Protein AF-A0A2R5EF07-F1 (afdb_monomer_lite)

Sequence (103 aa):
MLGYEASYWSALERSEKGPPKQDFINRLIRGLQLTEEEQATLAQALRLSRRHFSLPSRASEREYTLLHQLEPQLGHLSPLQIQLIELALHIPAGQDHHVQPSA

Structure (mmCIF, N/CA/C/O backbone):
data_AF-A0A2R5EF07-F1
#
_entry.id   AF-A0A2R5EF07-F1
#
loop_
_atom_site.group_PDB
_atom_site.id
_atom_site.type_symbol
_atom_site.label_atom_id
_atom_site.label_alt_id
_atom_site.label_comp_id
_atom_site.label_asym_id
_atom_site.label_entity_id
_atom_site.label_seq_id
_atom_site.pdbx_PDB_ins_code
_atom_site.Cartn_x
_atom_site.Cartn_y
_atom_site.Cartn_z
_atom_site.occupancy
_atom_site.B_iso_or_equiv
_atom_site.auth_seq_id
_atom_site.auth_comp_id
_atom_site.auth_asym_id
_atom_site.auth_atom_id
_atom_site.pdbx_PDB_model_num
ATOM 1 N N . MET A 1 1 ? -3.325 2.708 29.538 1.00 53.31 1 MET A N 1
ATOM 2 C CA . MET A 1 1 ? -2.464 2.994 28.367 1.00 53.31 1 MET A CA 1
ATOM 3 C C . MET A 1 1 ? -2.097 1.679 27.703 1.00 53.31 1 MET A C 1
ATOM 5 O O . MET A 1 1 ? -1.864 0.720 28.421 1.00 53.31 1 MET A O 1
ATOM 9 N N . LEU A 1 2 ? -2.077 1.617 26.370 1.00 62.19 2 LEU A N 1
ATOM 10 C CA . LEU A 1 2 ? -2.000 0.404 25.525 1.00 62.19 2 LEU A CA 1
ATOM 11 C C . LEU A 1 2 ? -0.767 -0.517 25.740 1.00 62.19 2 LEU A C 1
ATOM 13 O O . LEU A 1 2 ? -0.604 -1.506 25.026 1.00 62.19 2 LEU A O 1
ATOM 17 N N . GLY A 1 3 ? 0.076 -0.236 26.738 1.00 62.62 3 GLY A N 1
ATOM 18 C CA . GLY A 1 3 ? 1.234 -1.047 27.120 1.00 62.62 3 GLY A CA 1
ATOM 19 C C . GLY A 1 3 ? 2.434 -0.897 26.186 1.00 62.62 3 GLY A C 1
ATOM 20 O O . GLY A 1 3 ? 3.305 -1.760 26.194 1.00 62.62 3 GLY A O 1
ATOM 21 N N . TYR A 1 4 ? 2.464 0.163 25.374 1.00 68.19 4 TYR A N 1
ATOM 22 C CA . TYR A 1 4 ? 3.569 0.503 24.479 1.00 68.19 4 TYR A CA 1
ATOM 23 C C . TYR A 1 4 ? 4.085 1.904 24.793 1.00 68.19 4 TYR A C 1
ATOM 25 O O . TYR A 1 4 ? 3.292 2.815 25.037 1.00 68.19 4 TYR A O 1
ATOM 33 N N . GLU A 1 5 ? 5.406 2.056 24.745 1.00 74.75 5 GLU A N 1
ATOM 34 C CA . GLU A 1 5 ? 6.108 3.330 24.908 1.00 74.75 5 GLU A CA 1
ATOM 35 C C . GLU A 1 5 ? 5.679 4.356 23.850 1.00 74.75 5 GLU A C 1
ATOM 37 O O . GLU A 1 5 ? 5.412 4.004 22.698 1.00 74.75 5 GLU A O 1
ATOM 42 N N . ALA A 1 6 ? 5.684 5.644 24.205 1.00 72.00 6 ALA A N 1
ATOM 43 C CA . ALA A 1 6 ? 5.356 6.741 23.285 1.00 72.00 6 ALA A CA 1
ATOM 44 C C . ALA A 1 6 ? 6.252 6.756 22.026 1.00 72.00 6 ALA A C 1
ATOM 46 O O . ALA A 1 6 ? 5.813 7.113 20.934 1.00 72.00 6 ALA A O 1
ATOM 47 N N . SER A 1 7 ? 7.493 6.276 22.144 1.00 70.81 7 SER A N 1
ATOM 48 C CA . SER A 1 7 ? 8.421 6.111 21.019 1.00 70.81 7 SER A CA 1
ATOM 49 C C . SER A 1 7 ? 7.968 5.055 20.002 1.00 70.81 7 SER A C 1
ATOM 51 O O . SER A 1 7 ? 8.277 5.163 18.815 1.00 70.81 7 SER A O 1
ATOM 53 N N . TYR A 1 8 ? 7.216 4.035 20.430 1.00 69.12 8 TYR A N 1
ATOM 54 C CA . TYR A 1 8 ? 6.652 3.027 19.531 1.00 69.12 8 TYR A CA 1
ATOM 55 C C . TYR A 1 8 ? 5.517 3.610 18.685 1.00 69.12 8 TYR A C 1
ATOM 57 O O . TYR A 1 8 ? 5.455 3.337 17.488 1.00 69.12 8 TYR A O 1
ATOM 65 N N . TRP A 1 9 ? 4.682 4.458 19.290 1.00 67.56 9 TRP A N 1
ATOM 66 C CA . TRP A 1 9 ? 3.626 5.202 18.602 1.00 67.56 9 TRP A CA 1
ATOM 67 C C . TRP A 1 9 ? 4.189 6.171 17.574 1.00 67.56 9 TRP A C 1
ATOM 69 O O . TRP A 1 9 ? 3.833 6.085 16.404 1.00 67.56 9 TRP A O 1
ATOM 79 N N . SER A 1 10 ? 5.165 6.986 17.973 1.00 69.38 10 SER A N 1
ATOM 80 C CA . SER A 1 10 ? 5.841 7.906 17.055 1.00 69.38 10 SER A CA 1
ATOM 81 C C . SER A 1 10 ? 6.503 7.176 15.875 1.00 69.38 10 SER A C 1
ATOM 83 O O . SER A 1 10 ? 6.471 7.651 14.743 1.00 69.38 10 SER A O 1
ATOM 85 N N . ALA A 1 11 ? 7.069 5.984 16.093 1.00 69.62 11 ALA A N 1
ATOM 86 C CA . ALA A 1 11 ? 7.647 5.185 15.011 1.00 69.62 11 ALA A CA 1
ATOM 87 C C . ALA A 1 11 ? 6.591 4.580 14.062 1.00 69.62 11 ALA A C 1
ATOM 89 O O . ALA A 1 11 ? 6.881 4.372 12.881 1.00 69.62 11 ALA A O 1
ATOM 90 N N . LEU A 1 12 ? 5.384 4.284 14.557 1.00 69.06 12 LEU A N 1
ATOM 91 C CA . LEU A 1 12 ? 4.259 3.861 13.719 1.00 69.06 12 LEU A CA 1
ATOM 92 C C . LEU A 1 12 ? 3.707 5.031 12.901 1.00 69.06 12 LEU A C 1
ATOM 94 O O . LEU A 1 12 ? 3.533 4.886 11.695 1.00 69.06 12 LEU A O 1
ATOM 98 N N . GLU A 1 13 ? 3.506 6.190 13.528 1.00 68.00 13 GLU A N 1
ATOM 99 C CA . GLU A 1 13 ? 3.033 7.414 12.864 1.00 68.00 13 GLU A CA 1
ATOM 100 C C . GLU A 1 13 ? 3.980 7.857 11.747 1.00 68.00 13 GLU A C 1
ATOM 102 O O . GLU A 1 13 ? 3.547 8.212 10.654 1.00 68.00 13 GLU A O 1
ATOM 107 N N . ARG A 1 14 ? 5.292 7.760 11.987 1.00 67.81 14 ARG A N 1
ATOM 108 C CA . ARG A 1 14 ? 6.322 8.104 10.997 1.00 67.81 14 ARG A CA 1
ATOM 109 C C . ARG A 1 14 ? 6.544 7.031 9.935 1.00 67.81 14 ARG A C 1
ATOM 111 O O . ARG A 1 14 ? 7.423 7.189 9.095 1.00 67.81 14 ARG A O 1
ATOM 118 N N . SER A 1 15 ? 5.786 5.931 9.959 1.00 62.06 15 SER A N 1
ATOM 119 C CA . SER A 1 15 ? 6.001 4.793 9.060 1.00 62.06 15 SER A CA 1
ATOM 120 C C . SER A 1 15 ? 7.456 4.291 9.089 1.00 62.06 15 SER A C 1
ATOM 122 O O . SER A 1 15 ? 7.986 3.789 8.100 1.00 62.06 15 SER A O 1
ATOM 124 N N . GLU A 1 16 ? 8.134 4.365 10.230 1.00 60.41 16 GLU A N 1
ATOM 125 C CA . GLU A 1 16 ? 9.510 3.868 10.361 1.00 60.41 16 GLU A CA 1
ATOM 126 C C . GLU A 1 16 ? 9.536 2.358 10.629 1.00 60.41 16 GLU A C 1
ATOM 128 O O . GLU A 1 16 ? 10.505 1.677 10.300 1.00 60.41 16 GLU A O 1
ATOM 133 N N . LYS A 1 17 ? 8.449 1.802 11.180 1.00 61.25 17 LYS A N 1
ATOM 134 C CA . LYS A 1 17 ? 8.295 0.363 11.434 1.00 61.25 17 LYS A CA 1
ATOM 135 C C . LYS A 1 17 ? 7.331 -0.270 10.433 1.00 61.25 17 LYS A C 1
ATOM 137 O O . LYS A 1 17 ? 6.375 0.364 9.994 1.00 61.25 17 LYS A O 1
ATOM 142 N N . GLY A 1 18 ? 7.608 -1.524 10.059 1.00 61.00 18 GLY A N 1
ATOM 143 C CA . GLY A 1 18 ? 6.708 -2.349 9.244 1.00 61.00 18 GLY A CA 1
ATOM 144 C C . GLY A 1 18 ? 5.318 -2.491 9.883 1.00 61.00 18 GLY A C 1
ATOM 145 O O . GLY A 1 18 ? 5.128 -2.041 11.016 1.00 61.00 18 GLY A O 1
ATOM 146 N N . PRO A 1 19 ? 4.345 -3.109 9.186 1.00 61.12 19 PRO A N 1
ATOM 147 C CA . PRO A 1 19 ? 2.979 -3.215 9.690 1.00 61.12 19 PRO A CA 1
ATOM 148 C C . PRO A 1 19 ? 2.982 -3.736 11.138 1.00 61.12 19 PRO A C 1
ATOM 150 O O . PRO A 1 19 ? 3.706 -4.695 11.439 1.00 61.12 19 PRO A O 1
ATOM 153 N N . PRO A 1 20 ? 2.246 -3.081 12.054 1.00 70.81 20 PRO A N 1
ATOM 154 C CA . PRO A 1 20 ? 2.245 -3.450 13.462 1.00 70.81 20 PRO A CA 1
ATOM 155 C C . PRO A 1 20 ? 1.857 -4.920 13.635 1.00 70.81 20 PRO A C 1
ATOM 157 O O . PRO A 1 20 ? 1.045 -5.464 12.886 1.00 70.81 20 PRO A O 1
ATOM 160 N N . LYS A 1 21 ? 2.436 -5.573 14.648 1.00 76.56 21 LYS A N 1
ATOM 161 C CA . LYS A 1 21 ? 2.108 -6.969 14.967 1.00 76.56 21 LYS A CA 1
ATOM 162 C C . LYS A 1 21 ? 0.613 -7.098 15.270 1.00 76.56 21 LYS A C 1
ATOM 164 O O . LYS A 1 21 ? 0.019 -6.198 15.860 1.00 76.56 21 LYS A O 1
ATOM 169 N N . GLN A 1 22 ? 0.027 -8.244 14.942 1.00 77.88 22 GLN A N 1
ATOM 170 C CA . GLN A 1 22 ? -1.404 -8.490 15.135 1.00 77.88 22 GLN A CA 1
ATOM 171 C C . GLN A 1 22 ? -1.852 -8.297 16.595 1.00 77.88 22 GLN A C 1
ATOM 173 O O . GLN A 1 22 ? -2.925 -7.757 16.845 1.00 77.88 22 GLN A O 1
ATOM 178 N N . ASP A 1 23 ? -0.988 -8.608 17.564 1.00 79.69 23 ASP A N 1
ATOM 179 C CA . ASP A 1 23 ? -1.245 -8.345 18.986 1.00 79.69 23 ASP A CA 1
ATOM 180 C C . ASP A 1 23 ? -1.409 -6.857 19.318 1.00 79.69 23 ASP A C 1
ATOM 182 O O . ASP A 1 23 ? -2.229 -6.499 20.165 1.00 79.69 23 ASP A O 1
ATOM 186 N N . PHE A 1 24 ? -0.654 -5.979 18.650 1.00 81.38 24 PHE A N 1
ATOM 187 C CA . PHE A 1 24 ? -0.797 -4.532 18.808 1.00 81.38 24 PHE A CA 1
ATOM 188 C C . PHE A 1 24 ? -2.149 -4.069 18.263 1.00 81.38 24 PHE A C 1
ATOM 190 O O . PHE A 1 24 ? -2.857 -3.328 18.937 1.00 81.38 24 PHE A O 1
ATOM 197 N N . ILE A 1 25 ? -2.542 -4.565 17.088 1.00 84.00 25 ILE A N 1
ATOM 198 C CA . ILE A 1 25 ? -3.837 -4.253 16.472 1.00 84.00 25 ILE A CA 1
ATOM 199 C C . ILE A 1 25 ? -4.999 -4.725 17.346 1.00 84.00 25 ILE A C 1
ATOM 201 O O . ILE A 1 25 ? -5.910 -3.952 17.623 1.00 84.00 25 ILE A O 1
ATOM 205 N N . ASN A 1 26 ? -4.926 -5.941 17.886 1.00 85.44 26 ASN A N 1
ATOM 206 C CA . ASN A 1 26 ? -5.938 -6.460 18.807 1.00 85.44 26 ASN A CA 1
ATOM 207 C C . ASN A 1 26 ? -6.062 -5.602 20.075 1.00 85.44 26 ASN A C 1
ATOM 209 O O . ASN A 1 26 ? -7.162 -5.397 20.590 1.00 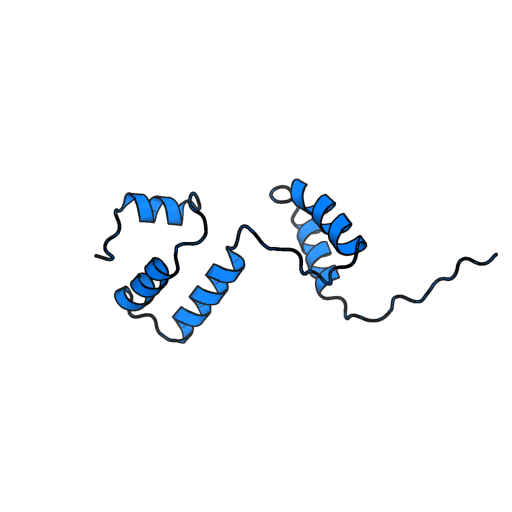85.44 26 ASN A O 1
ATOM 213 N N . ARG A 1 27 ? -4.943 -5.080 20.589 1.00 84.81 27 ARG A N 1
ATOM 214 C CA . ARG A 1 27 ? -4.948 -4.148 21.725 1.00 84.81 27 ARG A CA 1
ATOM 215 C C . ARG A 1 27 ? -5.523 -2.790 21.346 1.00 84.81 27 ARG A C 1
ATOM 217 O O . ARG A 1 27 ? -6.262 -2.235 22.150 1.00 84.81 27 ARG A O 1
ATOM 224 N N . LEU A 1 28 ? -5.220 -2.287 20.152 1.00 85.56 28 LEU A N 1
ATOM 225 C CA . LEU A 1 28 ? -5.750 -1.032 19.624 1.00 85.56 28 LEU A CA 1
ATOM 226 C C . LEU A 1 28 ? -7.278 -1.086 19.520 1.00 85.56 28 LEU A C 1
ATOM 228 O O . LEU A 1 28 ? -7.955 -0.229 20.076 1.00 85.56 28 LEU A O 1
ATOM 232 N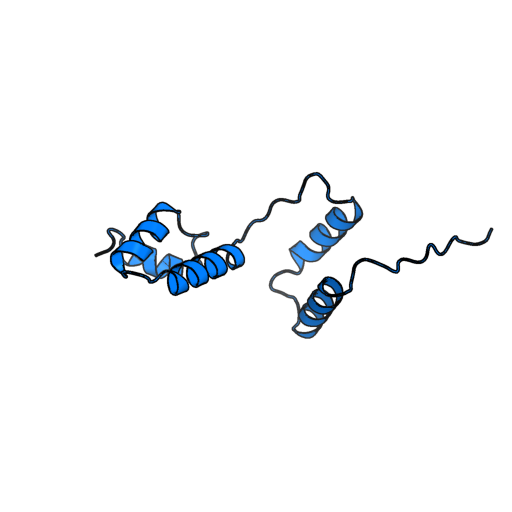 N . ILE A 1 29 ? -7.804 -2.157 18.918 1.00 88.62 29 ILE A N 1
ATOM 233 C CA . ILE A 1 29 ? -9.244 -2.417 18.796 1.00 88.62 29 ILE A CA 1
ATOM 234 C C . ILE A 1 29 ? -9.912 -2.423 20.174 1.00 88.62 29 ILE A C 1
ATOM 236 O O . ILE A 1 29 ? -10.898 -1.725 20.388 1.00 88.62 29 ILE A O 1
ATOM 240 N N . ARG A 1 30 ? -9.351 -3.169 21.136 1.00 88.19 30 ARG A N 1
ATOM 241 C CA . ARG A 1 30 ? -9.906 -3.263 22.498 1.00 88.19 30 ARG A CA 1
ATOM 242 C C . ARG A 1 30 ? -9.805 -1.952 23.275 1.00 88.19 30 ARG A C 1
ATOM 244 O O . ARG A 1 30 ? -10.733 -1.602 23.992 1.00 88.19 30 ARG A O 1
ATOM 251 N N . GLY A 1 31 ? -8.673 -1.259 23.173 1.00 87.19 31 GLY A N 1
ATOM 252 C CA . GLY A 1 31 ? -8.400 -0.042 23.934 1.00 87.19 31 GLY A CA 1
ATOM 253 C C . GLY A 1 31 ? -9.171 1.174 23.432 1.00 87.19 31 GLY A C 1
ATOM 254 O O . GLY A 1 31 ? -9.503 2.035 24.239 1.00 87.19 31 GLY A O 1
ATOM 255 N N . LEU A 1 32 ? -9.467 1.223 22.132 1.00 88.12 32 LEU A N 1
ATOM 256 C CA . LEU A 1 32 ? -10.292 2.264 21.514 1.00 88.12 32 LEU A CA 1
ATOM 257 C C . LEU A 1 32 ? -11.765 1.856 21.375 1.00 88.12 32 LEU A C 1
ATOM 259 O O . LEU A 1 32 ? -12.564 2.671 20.937 1.00 88.12 32 LEU A O 1
ATOM 263 N N . GLN A 1 33 ? -12.118 0.621 21.754 1.00 91.12 33 GLN A N 1
ATOM 264 C CA . GLN A 1 33 ? -13.471 0.064 21.644 1.00 91.12 33 GLN A CA 1
ATOM 265 C C . GLN A 1 33 ? -14.060 0.211 20.232 1.00 91.12 33 GLN A C 1
ATOM 267 O O . GLN A 1 33 ? -15.216 0.592 20.072 1.00 91.12 33 GLN A O 1
ATOM 272 N N . LEU A 1 34 ? -13.248 -0.097 19.214 1.00 92.81 34 LEU A N 1
ATOM 273 C CA . LEU A 1 34 ? -13.635 0.091 17.816 1.00 92.81 34 LEU A CA 1
ATOM 274 C C . LEU A 1 34 ? -14.862 -0.753 17.461 1.00 92.81 34 LEU A C 1
ATOM 276 O O . LEU A 1 34 ? -14.909 -1.957 17.738 1.00 92.81 34 LEU A O 1
ATOM 280 N N . THR A 1 35 ? -15.814 -0.123 16.786 1.00 93.94 35 THR A N 1
ATOM 281 C CA . THR A 1 35 ? -16.977 -0.771 16.177 1.00 93.94 35 THR A CA 1
ATOM 282 C C . THR A 1 35 ? -16.559 -1.740 15.067 1.00 93.94 35 THR A C 1
ATOM 284 O O . THR A 1 35 ? -15.421 -1.728 14.594 1.00 93.94 35 THR A O 1
ATOM 287 N N . GLU A 1 36 ? -17.478 -2.596 14.621 1.00 91.31 36 GLU A N 1
ATOM 288 C CA . GLU A 1 36 ? -17.211 -3.533 13.520 1.00 91.31 36 GLU A CA 1
ATOM 289 C C . GLU A 1 36 ? -16.822 -2.810 12.218 1.00 91.31 36 GLU A C 1
ATOM 291 O O . GLU A 1 36 ? -15.916 -3.250 11.509 1.00 91.31 36 GLU A O 1
ATOM 296 N N . GLU A 1 37 ? -17.442 -1.661 11.936 1.00 93.56 37 GLU A N 1
ATOM 297 C CA . GLU A 1 37 ? -17.136 -0.833 10.764 1.00 93.56 37 GLU A CA 1
ATOM 298 C C . GLU A 1 37 ? -15.721 -0.233 10.835 1.00 93.56 37 GLU A C 1
ATOM 300 O O . GLU A 1 37 ? -14.949 -0.286 9.870 1.00 93.56 37 GLU A O 1
ATOM 305 N N . GLU A 1 38 ? -15.330 0.279 12.002 1.00 92.38 38 GLU A N 1
ATOM 306 C CA . GLU A 1 38 ? -13.984 0.813 12.228 1.00 92.38 38 GLU A CA 1
ATOM 307 C C . GLU A 1 38 ? -12.923 -0.289 12.169 1.00 92.38 38 GLU A C 1
ATOM 309 O O . GLU A 1 38 ? -11.834 -0.079 11.631 1.00 92.38 38 GLU A O 1
ATOM 314 N N . GLN A 1 39 ? -13.238 -1.488 12.663 1.00 92.00 39 GLN A N 1
ATOM 315 C CA . GLN A 1 39 ? -12.363 -2.652 12.538 1.00 92.00 39 GLN A CA 1
ATOM 316 C C . GLN A 1 39 ? -12.178 -3.068 11.074 1.00 92.00 39 GLN A C 1
ATOM 318 O O . GLN A 1 39 ? -11.051 -3.363 10.669 1.00 92.00 39 GLN A O 1
ATOM 323 N N . ALA A 1 40 ? -13.241 -3.053 10.264 1.00 89.94 40 ALA A N 1
ATOM 324 C CA . ALA A 1 40 ? -13.154 -3.341 8.833 1.00 89.94 40 ALA A CA 1
ATOM 325 C C . ALA A 1 40 ? -12.297 -2.297 8.098 1.00 89.94 40 ALA A C 1
ATOM 327 O O . ALA A 1 40 ? -11.421 -2.648 7.303 1.00 89.94 40 ALA A O 1
ATOM 328 N N . THR A 1 41 ? -12.487 -1.019 8.429 1.00 91.81 41 THR A N 1
ATOM 329 C CA . THR A 1 41 ? -11.689 0.090 7.890 1.00 91.81 41 THR A CA 1
ATOM 330 C C . THR A 1 41 ? -10.215 -0.046 8.274 1.00 91.81 41 THR A C 1
ATOM 332 O O . THR A 1 41 ? -9.332 0.068 7.421 1.00 91.81 41 THR A O 1
ATOM 335 N N . LEU A 1 42 ? -9.931 -0.378 9.537 1.00 89.12 42 LEU A N 1
ATOM 336 C CA . LEU A 1 42 ? -8.577 -0.635 10.024 1.00 89.12 42 LEU A CA 1
ATOM 337 C C . LEU A 1 42 ? -7.936 -1.831 9.311 1.00 89.12 42 LEU A C 1
ATOM 339 O O . LEU A 1 42 ? -6.787 -1.746 8.879 1.00 89.12 42 LEU A O 1
ATOM 343 N N . ALA A 1 43 ? -8.665 -2.936 9.148 1.00 87.69 43 ALA A N 1
ATOM 344 C CA . ALA A 1 43 ? -8.174 -4.115 8.440 1.00 87.69 43 ALA A CA 1
ATOM 345 C C . ALA A 1 43 ? -7.828 -3.794 6.977 1.00 87.69 43 ALA A C 1
ATOM 347 O O . ALA A 1 43 ? -6.786 -4.221 6.470 1.00 87.69 43 ALA A O 1
ATOM 348 N N . GLN A 1 44 ? -8.663 -2.994 6.313 1.00 88.25 44 GLN A N 1
ATOM 349 C CA . GLN A 1 44 ? -8.420 -2.539 4.951 1.00 88.25 44 GLN A CA 1
ATOM 350 C C . GLN A 1 44 ? -7.187 -1.629 4.865 1.00 88.25 44 GLN A C 1
ATOM 352 O O . GLN A 1 44 ? -6.329 -1.851 4.008 1.00 88.25 44 GLN A O 1
ATOM 357 N N . ALA A 1 45 ? -7.050 -0.660 5.772 1.00 87.06 45 ALA A N 1
ATOM 358 C CA . ALA A 1 45 ? -5.877 0.208 5.838 1.00 87.06 45 ALA A CA 1
ATOM 359 C C . ALA A 1 45 ? -4.591 -0.605 6.058 1.00 87.06 45 ALA A C 1
ATOM 361 O O . ALA A 1 45 ? -3.632 -0.458 5.304 1.00 87.06 45 ALA A O 1
ATOM 362 N N . LEU A 1 46 ? -4.596 -1.551 7.005 1.00 85.69 46 LEU A N 1
ATOM 363 C CA . LEU A 1 46 ? -3.456 -2.439 7.264 1.00 85.69 46 LEU A CA 1
ATOM 364 C C . LEU A 1 46 ? -3.065 -3.268 6.041 1.00 85.69 46 LEU A C 1
ATOM 366 O O . LEU A 1 46 ? -1.875 -3.458 5.781 1.00 85.69 46 LEU A O 1
ATOM 370 N N . ARG A 1 47 ? -4.051 -3.756 5.280 1.00 84.44 47 ARG A N 1
ATOM 371 C CA . ARG A 1 47 ? -3.813 -4.498 4.038 1.00 84.44 47 ARG A CA 1
ATOM 372 C C . ARG A 1 47 ? -3.116 -3.630 2.991 1.00 84.44 47 ARG A C 1
ATOM 374 O O . ARG A 1 47 ? -2.187 -4.116 2.350 1.00 84.44 47 ARG A O 1
ATOM 381 N N . LEU A 1 48 ? -3.544 -2.377 2.837 1.00 85.31 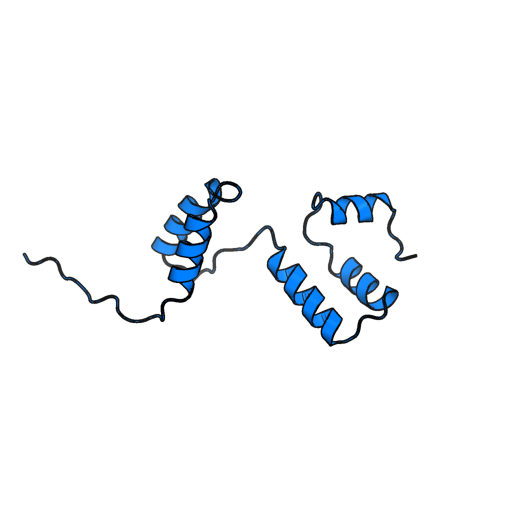48 LEU A N 1
ATOM 382 C CA . LEU A 1 48 ? -2.953 -1.420 1.895 1.00 85.31 48 LEU A CA 1
ATOM 383 C C . LEU A 1 48 ? -1.567 -0.929 2.339 1.00 85.31 48 LEU A C 1
ATOM 385 O O . LEU A 1 48 ? -0.723 -0.652 1.498 1.00 85.31 48 LEU A O 1
ATOM 389 N N . SER A 1 49 ? -1.290 -0.881 3.644 1.00 82.06 49 SER A N 1
ATOM 390 C CA . SER A 1 49 ? 0.011 -0.459 4.188 1.00 82.06 49 SER A CA 1
ATOM 391 C C . SER A 1 49 ? 1.110 -1.536 4.138 1.00 82.06 49 SER A C 1
ATOM 393 O O . SER A 1 49 ? 2.210 -1.327 4.662 1.00 82.06 49 SER A O 1
ATOM 395 N N . ARG A 1 50 ? 0.852 -2.713 3.550 1.00 78.69 50 ARG A N 1
ATOM 396 C CA . ARG A 1 50 ? 1.859 -3.781 3.438 1.00 78.69 50 ARG A CA 1
ATOM 397 C C . ARG A 1 50 ? 2.987 -3.352 2.499 1.00 78.69 50 ARG A C 1
ATOM 399 O O . ARG A 1 50 ? 2.764 -3.108 1.324 1.00 78.69 50 ARG A O 1
ATOM 406 N N . ARG A 1 51 ? 4.223 -3.358 3.007 1.00 77.94 51 ARG A N 1
ATOM 407 C CA . ARG A 1 51 ? 5.440 -3.041 2.226 1.00 77.94 51 ARG A CA 1
ATOM 408 C C . ARG A 1 51 ? 6.009 -4.215 1.443 1.00 77.94 51 ARG A C 1
ATOM 410 O O . ARG A 1 51 ? 6.909 -4.035 0.639 1.00 77.94 51 ARG A O 1
ATOM 417 N N . HIS A 1 52 ? 5.532 -5.418 1.738 1.00 80.44 52 HIS A N 1
ATOM 418 C CA . HIS A 1 52 ? 5.996 -6.637 1.104 1.00 80.44 52 HIS A CA 1
ATOM 419 C C . HIS A 1 52 ? 4.794 -7.468 0.677 1.00 80.44 52 HIS A C 1
ATOM 421 O O . HIS A 1 52 ? 3.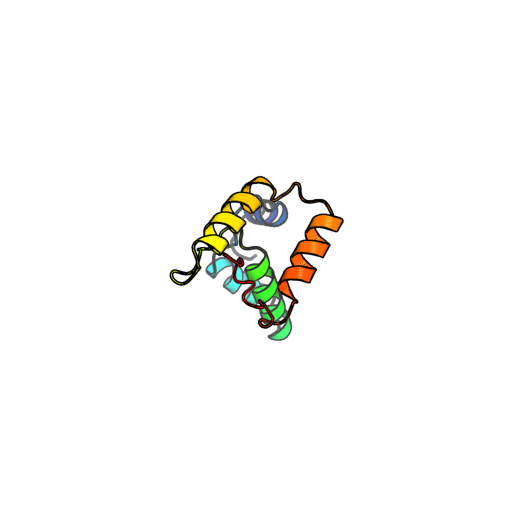876 -7.724 1.471 1.00 80.44 52 HIS A O 1
ATOM 427 N N . PHE A 1 53 ? 4.842 -7.931 -0.562 1.00 81.81 53 PHE A N 1
ATOM 428 C CA . PHE A 1 53 ? 3.927 -8.909 -1.117 1.00 81.81 53 PHE A CA 1
ATOM 429 C C . PHE A 1 53 ? 4.744 -10.024 -1.765 1.00 81.81 53 PHE A C 1
ATOM 431 O O . PHE A 1 53 ? 5.847 -9.805 -2.254 1.00 81.81 53 PHE A O 1
ATOM 438 N N . SER A 1 54 ? 4.206 -11.236 -1.720 1.00 84.38 54 SER A N 1
ATOM 439 C CA . SER A 1 54 ? 4.806 -12.384 -2.388 1.00 84.38 54 SER A CA 1
ATOM 440 C C . SER A 1 54 ? 4.097 -12.593 -3.713 1.00 84.38 54 SER A C 1
ATOM 442 O O . SER A 1 54 ? 2.867 -12.586 -3.762 1.00 84.38 54 SER A O 1
ATOM 444 N N . LEU A 1 55 ? 4.876 -12.802 -4.767 1.00 84.00 55 LEU A N 1
ATOM 445 C CA . LEU A 1 55 ? 4.353 -13.212 -6.061 1.00 84.00 55 LEU A CA 1
ATOM 446 C C . LEU A 1 55 ? 3.673 -14.586 -5.948 1.00 84.00 55 LEU A C 1
ATOM 448 O O . LEU A 1 55 ? 4.253 -15.495 -5.345 1.00 84.00 55 LEU A O 1
ATOM 452 N N . PRO A 1 56 ? 2.446 -14.758 -6.476 1.00 86.69 56 PRO A N 1
ATOM 453 C CA . PRO A 1 56 ? 1.779 -16.048 -6.445 1.00 86.69 56 PRO A CA 1
ATOM 454 C C . PRO A 1 56 ? 2.521 -17.044 -7.339 1.00 86.69 56 PRO A C 1
ATOM 456 O O . PRO A 1 56 ? 2.997 -16.698 -8.415 1.00 86.69 56 PRO A O 1
ATOM 459 N N . SER A 1 57 ? 2.542 -18.316 -6.941 1.00 83.75 57 SER A N 1
ATOM 460 C CA . SER A 1 57 ? 3.229 -19.388 -7.681 1.00 83.75 57 SER A CA 1
ATOM 461 C C . SER A 1 57 ? 2.674 -19.656 -9.084 1.00 83.75 57 SER A C 1
ATOM 463 O O . SER A 1 57 ? 3.281 -20.391 -9.854 1.00 83.75 57 SER A O 1
ATOM 465 N N . ARG A 1 58 ? 1.505 -19.093 -9.405 1.00 89.31 58 ARG A N 1
ATOM 466 C CA . ARG A 1 58 ? 0.838 -19.208 -10.707 1.00 89.31 58 ARG A CA 1
ATOM 467 C C . ARG A 1 58 ? 1.025 -17.978 -11.599 1.00 89.31 58 ARG A C 1
ATOM 469 O O . ARG A 1 58 ? 0.438 -17.955 -12.674 1.00 89.31 58 ARG A O 1
ATOM 476 N N . ALA A 1 59 ? 1.780 -16.969 -11.157 1.00 88.88 59 ALA A N 1
ATOM 477 C CA . ALA A 1 59 ? 2.089 -15.817 -11.997 1.00 88.88 59 ALA A CA 1
ATOM 478 C C . ALA A 1 59 ? 2.912 -16.258 -13.216 1.00 88.88 59 ALA A C 1
ATOM 480 O O . ALA A 1 59 ? 3.829 -17.075 -13.112 1.00 88.88 59 ALA A O 1
ATOM 481 N N . SER A 1 60 ? 2.568 -15.712 -14.374 1.00 91.44 60 SER A N 1
ATOM 482 C CA . SER A 1 60 ? 3.294 -15.899 -15.624 1.00 91.44 60 SER A CA 1
ATOM 483 C C . SER A 1 60 ? 4.656 -15.203 -15.588 1.00 91.44 60 SER A C 1
ATOM 485 O O . SER A 1 60 ? 4.852 -14.218 -14.877 1.00 91.44 60 SER A O 1
ATOM 487 N N . GLU A 1 61 ? 5.596 -15.653 -16.421 1.00 91.62 61 GLU A N 1
ATOM 488 C CA . GLU A 1 61 ? 6.907 -15.002 -16.576 1.00 91.62 61 GLU A CA 1
ATOM 489 C C . GLU A 1 61 ? 6.777 -13.499 -16.887 1.00 91.62 61 GLU A C 1
ATOM 491 O O . GLU A 1 61 ? 7.521 -12.682 -16.350 1.00 91.62 61 GLU A O 1
ATOM 496 N N . ARG A 1 62 ? 5.766 -13.115 -17.679 1.00 91.31 62 ARG A N 1
ATOM 497 C CA . ARG A 1 62 ? 5.500 -11.710 -18.026 1.00 91.31 62 ARG A CA 1
ATOM 498 C C . ARG A 1 62 ? 5.127 -10.873 -16.804 1.00 91.31 62 ARG A C 1
ATOM 500 O O . ARG A 1 62 ? 5.567 -9.731 -16.708 1.00 91.31 62 ARG A O 1
ATOM 507 N N . GLU A 1 63 ? 4.360 -11.428 -15.865 1.00 91.31 63 GLU A N 1
ATOM 508 C CA . GLU A 1 63 ? 4.041 -10.753 -14.600 1.00 91.31 63 GLU A CA 1
ATOM 509 C C . GLU A 1 63 ? 5.290 -10.582 -13.727 1.00 91.31 63 GLU A C 1
ATOM 511 O O . GLU A 1 63 ? 5.488 -9.512 -13.150 1.00 91.31 63 GLU A O 1
ATOM 516 N N . TYR A 1 64 ? 6.172 -11.588 -13.683 1.00 90.12 64 TYR A N 1
ATOM 517 C CA . TYR A 1 64 ? 7.462 -11.480 -12.992 1.00 90.12 64 TYR A CA 1
ATOM 518 C C . TYR A 1 64 ? 8.327 -10.360 -13.581 1.00 90.12 64 TYR A C 1
ATOM 520 O O . TYR A 1 64 ? 8.828 -9.515 -12.837 1.00 90.12 64 TYR A O 1
ATOM 528 N N . THR A 1 65 ? 8.482 -10.316 -14.909 1.00 92.25 65 THR A N 1
ATOM 529 C CA . THR A 1 65 ? 9.259 -9.266 -15.583 1.00 92.25 65 THR A CA 1
ATOM 530 C C . THR A 1 65 ? 8.662 -7.881 -15.345 1.00 92.25 65 THR A C 1
ATOM 532 O O . THR A 1 65 ? 9.400 -6.957 -15.003 1.00 92.25 65 THR A O 1
ATOM 535 N N . LEU A 1 66 ? 7.339 -7.736 -15.480 1.00 92.75 66 LEU A N 1
ATOM 536 C CA . LEU A 1 66 ? 6.638 -6.471 -15.253 1.00 92.75 66 LEU A CA 1
ATOM 537 C C . LEU A 1 66 ? 6.902 -5.934 -13.844 1.00 92.75 66 LEU A C 1
ATOM 539 O O . LEU A 1 66 ? 7.241 -4.765 -13.675 1.00 92.75 66 LEU A O 1
ATOM 543 N N . LEU A 1 67 ? 6.771 -6.785 -12.827 1.00 92.19 67 LEU A N 1
ATOM 544 C CA . LEU A 1 67 ? 6.953 -6.361 -11.442 1.00 92.19 67 LEU A CA 1
ATOM 545 C C . LEU A 1 67 ? 8.410 -6.034 -11.122 1.00 92.19 67 LEU A C 1
ATOM 547 O O . LEU A 1 67 ? 8.656 -5.062 -10.415 1.00 92.19 67 LEU A O 1
ATOM 551 N N . HIS A 1 68 ? 9.367 -6.763 -11.699 1.00 91.06 68 HIS A N 1
ATOM 552 C CA . HIS A 1 68 ? 10.786 -6.440 -11.553 1.00 91.06 68 HIS A CA 1
ATOM 553 C C . HIS A 1 68 ? 11.153 -5.088 -12.190 1.00 91.06 68 HIS A C 1
ATOM 555 O O . HIS A 1 68 ? 12.003 -4.367 -11.676 1.00 91.06 68 HIS A O 1
ATOM 561 N N . GLN A 1 69 ? 10.492 -4.710 -13.289 1.00 93.25 69 GLN A N 1
ATOM 562 C CA . GLN A 1 69 ? 10.652 -3.387 -13.905 1.00 93.25 69 GLN A CA 1
ATOM 563 C C . GLN A 1 69 ? 9.961 -2.277 -13.104 1.00 93.25 69 GLN A C 1
ATOM 565 O O . GLN A 1 69 ? 10.452 -1.147 -13.066 1.00 93.25 69 GLN A O 1
ATOM 570 N N . LEU A 1 70 ? 8.825 -2.586 -12.474 1.00 93.38 70 LEU A N 1
ATOM 571 C CA . LEU A 1 70 ? 8.049 -1.633 -11.686 1.00 93.38 70 LEU A CA 1
ATOM 572 C C . LEU A 1 70 ? 8.696 -1.332 -10.328 1.00 93.38 70 LEU A C 1
ATOM 574 O O . LEU A 1 70 ? 8.678 -0.183 -9.895 1.00 93.38 70 LEU A O 1
ATOM 578 N N . GLU A 1 71 ? 9.278 -2.338 -9.669 1.00 91.56 71 GLU A N 1
ATOM 579 C CA . GLU A 1 71 ? 9.888 -2.235 -8.337 1.00 91.56 71 GLU A CA 1
ATOM 580 C C . GLU A 1 71 ? 10.831 -1.024 -8.163 1.00 91.56 71 GLU A C 1
ATOM 582 O O . GLU A 1 71 ? 10.578 -0.224 -7.258 1.00 91.56 71 GLU A O 1
ATOM 587 N N . PRO A 1 72 ? 11.856 -0.795 -9.012 1.00 93.56 72 PRO A N 1
ATOM 588 C CA . PRO A 1 72 ? 12.758 0.350 -8.854 1.00 93.56 72 PRO A CA 1
ATOM 589 C C . PRO A 1 72 ? 12.084 1.712 -9.088 1.00 93.56 72 PRO A C 1
ATOM 591 O O . PRO A 1 72 ? 12.630 2.741 -8.693 1.00 93.56 72 PRO A O 1
ATOM 594 N N . GLN A 1 73 ? 10.908 1.741 -9.723 1.00 93.81 73 GLN A N 1
ATOM 595 C CA . GLN A 1 73 ? 10.161 2.973 -9.990 1.00 93.81 73 GLN A CA 1
ATOM 596 C C . GLN A 1 73 ? 9.262 3.380 -8.817 1.00 93.81 73 GLN A C 1
ATOM 598 O O . GLN A 1 73 ? 8.807 4.525 -8.756 1.00 93.81 73 GLN A O 1
ATOM 603 N N . LEU A 1 74 ? 8.990 2.472 -7.873 1.00 90.75 74 LEU A N 1
ATOM 604 C CA . LEU A 1 74 ? 8.154 2.770 -6.712 1.00 90.75 74 LEU A CA 1
ATOM 605 C C . LEU A 1 74 ? 8.755 3.932 -5.903 1.00 90.75 74 LEU A C 1
ATOM 607 O O . LEU A 1 74 ? 9.958 3.995 -5.658 1.00 90.75 74 LEU A O 1
ATOM 611 N N . GLY A 1 75 ? 7.904 4.887 -5.523 1.00 89.94 75 GLY A N 1
ATOM 612 C CA . GLY A 1 75 ? 8.316 6.150 -4.893 1.00 89.94 75 GLY A CA 1
ATOM 613 C C . GLY A 1 75 ? 8.699 7.269 -5.871 1.00 89.94 75 GLY A C 1
ATOM 614 O O . GLY A 1 75 ? 8.789 8.417 -5.450 1.00 89.94 75 GLY A O 1
ATOM 615 N N . HIS A 1 76 ? 8.853 6.964 -7.164 1.00 95.25 76 HIS A N 1
ATOM 616 C CA . HIS A 1 76 ? 9.249 7.928 -8.201 1.00 95.25 76 HIS A CA 1
ATOM 617 C C . HIS A 1 76 ? 8.228 8.057 -9.342 1.00 95.25 76 HIS A C 1
ATOM 619 O O . HIS A 1 76 ? 8.411 8.871 -10.247 1.00 95.25 76 HIS A O 1
ATOM 625 N N . LEU A 1 77 ? 7.146 7.272 -9.312 1.00 95.31 77 LEU A N 1
ATOM 626 C CA . LEU A 1 77 ? 6.079 7.333 -10.308 1.00 95.31 77 LEU A CA 1
ATOM 627 C C . LEU A 1 77 ? 5.383 8.701 -10.287 1.00 95.31 77 LEU A C 1
ATOM 629 O O . LEU A 1 77 ? 4.950 9.187 -9.242 1.00 95.31 77 LEU A O 1
ATOM 633 N N . SER A 1 78 ? 5.223 9.296 -11.465 1.00 96.88 78 SER A N 1
ATOM 634 C CA . SER A 1 78 ? 4.405 10.494 -11.649 1.00 96.88 78 SER A CA 1
ATOM 635 C C . SER A 1 78 ? 2.907 10.180 -11.508 1.00 96.88 78 SER A C 1
ATOM 637 O O . SER A 1 78 ? 2.488 9.051 -11.786 1.00 96.88 78 SER A O 1
ATOM 639 N N . PRO A 1 79 ? 2.065 11.178 -11.173 1.00 96.75 79 PRO A N 1
ATOM 640 C CA . PRO A 1 79 ? 0.615 10.988 -11.088 1.00 96.75 79 PRO A CA 1
ATOM 641 C C . PRO A 1 79 ? -0.005 10.388 -12.360 1.00 96.75 79 PRO A C 1
ATOM 643 O O . PRO A 1 79 ? -0.874 9.525 -12.276 1.00 96.75 79 PRO A O 1
ATOM 646 N N . LEU A 1 80 ? 0.487 10.786 -13.540 1.00 96.81 80 LEU A N 1
ATOM 647 C CA . LEU A 1 80 ? 0.022 10.246 -14.819 1.00 96.81 80 LEU A CA 1
ATOM 648 C C . LEU A 1 80 ? 0.372 8.759 -14.982 1.00 96.81 80 LEU A C 1
ATOM 650 O O . LEU A 1 80 ? -0.460 7.981 -15.436 1.00 96.81 80 LEU A O 1
ATOM 654 N N . GLN A 1 81 ? 1.586 8.347 -14.604 1.00 95.88 81 GLN A N 1
ATOM 655 C CA . GLN A 1 81 ? 1.982 6.935 -14.663 1.00 95.88 81 GLN A CA 1
ATOM 656 C C . GLN A 1 81 ? 1.123 6.07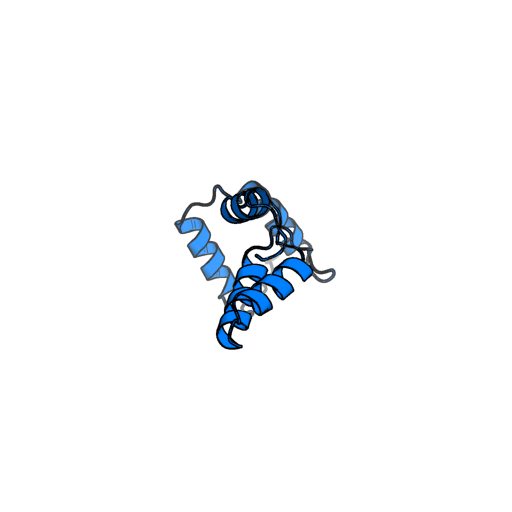7 -13.732 1.00 95.88 81 GLN A C 1
ATOM 658 O O . GLN A 1 81 ? 0.691 5.002 -14.139 1.00 95.88 81 GLN A O 1
ATOM 663 N N . ILE A 1 82 ? 0.837 6.566 -12.520 1.00 96.31 82 ILE A N 1
ATOM 664 C CA . ILE A 1 82 ? -0.055 5.884 -11.573 1.00 96.31 82 ILE A CA 1
ATOM 665 C C . ILE A 1 82 ? -1.438 5.694 -12.203 1.00 96.31 82 ILE A C 1
ATOM 667 O O . ILE A 1 82 ? -1.917 4.566 -12.274 1.00 96.31 82 ILE A O 1
ATOM 671 N N . GLN A 1 83 ? -2.026 6.760 -12.752 1.00 96.19 83 GLN A N 1
ATOM 672 C CA . GLN A 1 83 ? -3.344 6.702 -13.387 1.00 96.19 83 GLN A CA 1
ATOM 673 C C . GLN A 1 83 ? -3.394 5.704 -14.557 1.00 96.19 83 GLN A C 1
ATOM 675 O O . GLN A 1 83 ? -4.382 4.991 -14.722 1.00 96.19 83 GLN A O 1
ATOM 680 N N . LEU A 1 84 ? -2.340 5.629 -15.375 1.00 95.88 84 LEU A N 1
ATOM 681 C CA . LEU A 1 84 ? -2.269 4.678 -16.489 1.00 95.88 84 LEU A CA 1
ATOM 682 C C . LEU A 1 84 ? -2.162 3.225 -16.010 1.00 95.88 84 LEU A C 1
ATOM 684 O O . LEU A 1 84 ? -2.805 2.348 -16.586 1.00 95.88 84 LEU A O 1
ATOM 688 N N . ILE A 1 85 ? -1.383 2.967 -14.956 1.00 94.62 85 ILE A N 1
ATOM 689 C CA . ILE A 1 85 ? -1.288 1.638 -14.338 1.00 94.62 85 ILE A CA 1
ATOM 690 C C . ILE A 1 85 ? -2.646 1.241 -13.751 1.00 94.62 85 ILE A C 1
ATOM 692 O O . ILE A 1 85 ? -3.126 0.140 -14.008 1.00 94.62 85 ILE A O 1
ATOM 696 N N . GLU A 1 86 ? -3.300 2.143 -13.017 1.00 94.25 86 GLU A N 1
ATOM 697 C CA . GLU A 1 86 ? -4.642 1.915 -12.477 1.00 94.25 86 GLU A CA 1
ATOM 698 C C . GLU A 1 86 ? -5.652 1.629 -13.588 1.00 94.25 86 GLU A C 1
ATOM 700 O O . GLU A 1 86 ? -6.419 0.675 -13.474 1.00 94.25 86 GLU A O 1
ATOM 705 N N . LEU A 1 87 ? -5.626 2.391 -14.685 1.00 95.00 87 LEU A N 1
ATOM 706 C CA . LEU A 1 87 ? -6.492 2.150 -15.836 1.00 95.00 87 LEU A CA 1
ATOM 707 C C . LEU A 1 87 ? -6.273 0.748 -16.410 1.00 95.00 87 LEU A C 1
ATOM 709 O O . LEU A 1 87 ? -7.246 0.029 -16.620 1.00 95.00 87 LEU A O 1
ATOM 713 N N . ALA A 1 88 ? -5.014 0.344 -16.612 1.00 92.75 88 ALA A N 1
ATOM 714 C CA . ALA A 1 88 ? -4.673 -0.979 -17.128 1.00 92.75 88 ALA A CA 1
ATOM 715 C C . ALA A 1 88 ? -5.214 -2.111 -16.238 1.00 92.75 88 ALA A C 1
ATOM 717 O O . ALA A 1 88 ? -5.714 -3.107 -16.754 1.00 92.75 88 ALA A O 1
ATOM 718 N N . LEU A 1 89 ? -5.184 -1.938 -14.912 1.00 91.00 89 LEU A N 1
ATOM 719 C CA . LEU A 1 89 ? -5.705 -2.917 -13.949 1.00 91.00 89 LEU A CA 1
ATOM 720 C C . LEU A 1 89 ? -7.239 -3.045 -13.963 1.00 91.00 89 LEU A C 1
ATOM 722 O O . LEU A 1 89 ? -7.761 -4.056 -13.497 1.00 91.00 89 LEU A O 1
ATOM 726 N N . HIS A 1 90 ? -7.961 -2.051 -14.488 1.00 91.88 90 HIS A N 1
ATOM 727 C CA . HIS A 1 90 ? -9.424 -2.078 -14.616 1.00 91.88 90 HIS A CA 1
ATOM 728 C C . HIS A 1 90 ? -9.910 -2.575 -15.985 1.00 91.88 90 HIS A C 1
ATOM 730 O O . HIS A 1 90 ? -11.120 -2.715 -16.182 1.00 91.88 90 HIS A O 1
ATOM 736 N N . ILE A 1 91 ? -9.007 -2.848 -16.934 1.00 91.25 91 ILE A N 1
ATOM 737 C CA . ILE A 1 91 ? -9.382 -3.412 -18.234 1.00 91.25 91 ILE A CA 1
ATOM 738 C C . ILE A 1 91 ? -9.902 -4.845 -18.007 1.00 91.25 91 ILE A C 1
ATOM 740 O O . ILE A 1 91 ? -9.181 -5.669 -17.439 1.00 91.25 91 ILE A O 1
ATOM 744 N N . PRO A 1 92 ? -11.137 -5.179 -18.431 1.00 83.62 92 PRO A N 1
ATOM 745 C CA . PRO A 1 92 ? -11.675 -6.527 -18.284 1.00 83.62 92 PRO A CA 1
ATOM 746 C C . PRO A 1 92 ? -10.787 -7.558 -18.988 1.00 83.62 92 PRO A C 1
ATOM 748 O O . PRO A 1 92 ? -10.359 -7.343 -20.121 1.00 83.62 92 PRO A O 1
ATOM 751 N N . ALA A 1 93 ? -10.543 -8.697 -18.336 1.00 67.69 93 ALA A N 1
ATOM 752 C CA . ALA A 1 93 ? -9.780 -9.791 -18.925 1.00 67.69 93 ALA A CA 1
ATOM 753 C C . ALA A 1 93 ? -10.541 -10.381 -20.124 1.00 67.69 93 ALA A C 1
ATOM 755 O O . ALA A 1 93 ? -11.443 -11.204 -19.973 1.00 67.69 93 ALA A O 1
ATOM 756 N N . GLY A 1 94 ? -10.173 -9.929 -21.319 1.00 63.50 94 GLY A N 1
ATOM 757 C CA . GLY A 1 94 ? -10.678 -10.446 -22.578 1.00 63.50 94 GLY A CA 1
ATOM 758 C C . GLY A 1 94 ? -10.665 -9.379 -23.655 1.00 63.50 94 GLY A C 1
ATOM 759 O O . GLY A 1 94 ? -11.639 -8.648 -23.745 1.00 63.50 94 GLY A O 1
ATOM 760 N N . GLN A 1 95 ? -9.572 -9.312 -24.429 1.00 50.03 95 GLN A N 1
ATOM 761 C CA . GLN A 1 95 ? -9.493 -9.207 -25.902 1.00 50.03 95 GLN A CA 1
ATOM 762 C C . GLN A 1 95 ? -8.012 -9.157 -26.349 1.00 50.03 95 GLN A C 1
ATOM 764 O O . GLN A 1 95 ? -7.623 -8.285 -27.119 1.00 50.03 95 GLN A O 1
ATOM 769 N N . ASP A 1 96 ? -7.166 -10.097 -25.913 1.00 55.00 96 ASP A N 1
ATOM 770 C CA . ASP A 1 96 ? -5.892 -10.314 -26.612 1.00 55.00 96 ASP A CA 1
ATOM 771 C C . ASP A 1 96 ? -6.190 -11.156 -27.857 1.00 55.00 96 ASP A C 1
ATOM 773 O O . ASP A 1 96 ? -6.146 -12.388 -27.843 1.00 55.00 96 ASP A O 1
ATOM 777 N N . HIS A 1 97 ? -6.592 -10.483 -28.940 1.00 50.94 97 HIS A N 1
ATOM 778 C CA . HIS A 1 97 ? -6.645 -11.099 -30.260 1.00 50.94 97 HIS A CA 1
ATOM 779 C C . HIS A 1 97 ? -5.235 -11.596 -30.584 1.00 50.94 97 HIS A C 1
ATOM 781 O O . HIS A 1 97 ? -4.282 -10.819 -30.638 1.00 50.94 97 HIS A O 1
ATOM 787 N N . HIS A 1 98 ? -5.114 -12.905 -30.781 1.00 44.81 98 HIS A N 1
ATOM 788 C CA . HIS A 1 98 ? -3.916 -13.571 -31.264 1.00 44.81 98 HIS A CA 1
ATOM 789 C C . HIS A 1 98 ? -3.552 -12.972 -32.636 1.00 44.81 98 HIS A C 1
ATOM 791 O O . HIS A 1 98 ? -4.018 -13.440 -33.672 1.00 44.81 98 HIS A O 1
ATOM 797 N N . VAL A 1 99 ? -2.743 -11.912 -32.672 1.00 48.84 99 VAL A N 1
ATOM 798 C CA . VAL A 1 99 ? -2.108 -11.472 -33.915 1.00 48.84 99 VAL A CA 1
ATOM 799 C C . VAL A 1 99 ? -0.990 -12.473 -34.182 1.00 48.84 99 VAL A C 1
ATOM 801 O O . VAL A 1 99 ? 0.120 -12.356 -33.667 1.00 48.84 99 VAL A O 1
ATOM 804 N N . GLN A 1 100 ? -1.325 -13.531 -34.920 1.00 43.28 100 GLN A N 1
ATOM 805 C CA . GLN A 1 100 ? -0.334 -14.399 -35.545 1.00 43.28 100 GLN A CA 1
ATOM 806 C C . GLN A 1 100 ? 0.493 -13.553 -36.525 1.00 43.28 100 GLN A C 1
ATOM 808 O O . GLN A 1 100 ? -0.097 -12.851 -37.349 1.00 43.28 100 GLN A O 1
ATOM 813 N N . PRO A 1 101 ? 1.835 -13.586 -36.461 1.00 52.53 101 PRO A N 1
ATOM 814 C CA . PRO A 1 101 ? 2.648 -12.981 -37.501 1.00 52.53 101 PRO A CA 1
ATOM 815 C C . PRO A 1 101 ? 2.484 -13.816 -38.775 1.00 52.53 101 PRO A C 1
ATOM 817 O O . PRO A 1 101 ? 2.740 -15.021 -38.770 1.00 52.53 101 PRO A O 1
ATOM 820 N N . SER A 1 102 ? 2.010 -13.182 -39.847 1.00 53.75 102 SER A N 1
ATOM 821 C CA . SER A 1 102 ? 1.990 -13.777 -41.182 1.00 53.75 102 SER A CA 1
ATOM 822 C C . SER A 1 102 ? 3.414 -14.136 -41.607 1.00 53.75 102 SER A C 1
ATOM 824 O O . SER A 1 102 ? 4.327 -13.322 -41.452 1.00 53.75 102 SER A O 1
ATOM 826 N N . ALA A 1 103 ? 3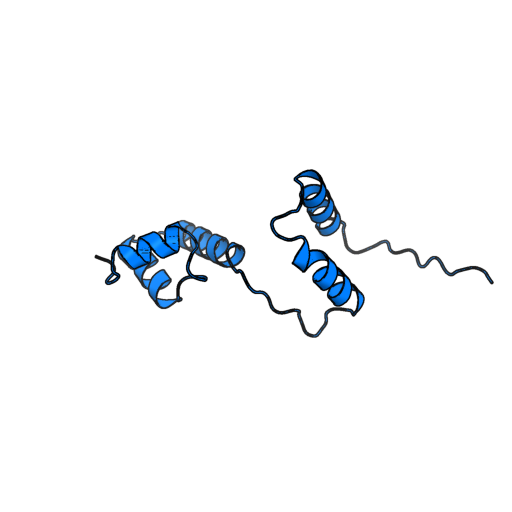.567 -15.366 -42.099 1.00 60.00 103 ALA A N 1
ATOM 827 C CA . ALA A 1 103 ? 4.771 -15.876 -42.747 1.00 60.00 103 ALA A CA 1
ATOM 828 C C . ALA A 1 103 ? 5.052 -15.172 -44.083 1.00 60.00 103 ALA A C 1
ATOM 830 O O . ALA A 1 103 ? 4.077 -14.695 -44.713 1.00 60.00 103 ALA A O 1
#

Secondary structure (DSSP, 8-state):
--SS-HHHHHHHHTT-SSSPPHHHHHHHHHHHT--HHHHHHHHHHHHHT-S--PPPTT--HHHHHHHHHHGGGTTT--HHHHHHHHHHHTS-S------PPP-

Radius of gyration: 20.22 Å; chains: 1; bounding box: 30×30×71 Å

pLDDT: mean 81.0, std 14.16, range [43.28, 96.88]

Foldseek 3Di:
DLPDDPVVVVCVVVVVDAQDDVSSVVSVCVVVVDDPVRNVVVVVVSVVRHPDDDDDPPDDPVNVVVVVVCVVCPVPDDPVNVVVVVVVVPPPPDDPDPPDDDD